Protein 8HCM (pdb70)

Sequence (100 aa):
QCRLRPWLEEQIQSGRYPGVQWLDQSARVFQIPWKHAARHGWNIDKDATLFRNWAIHTGRYKPGIDKPDPKTWKANFRCALNSLTDVKELQDAFRVYALL

InterPro domains:
  IPR001346 Interferon regulatory factor, DNA-binding domain [PF00605] (7-111)
  IPR001346 Interferon regulatory factor, DNA-binding domain [PR00267] (7-26)
  IPR001346 Interferon regulatory factor, DNA-binding domain [PR00267] (33-46)
  IPR001346 Interferon regulatory factor, DNA-binding domain [PR00267] (51-68)
  IPR001346 Interferon regulatory factor, DNA-binding domain [PR00267] (74-96)
  IPR001346 Interferon regulatory factor, DNA-binding domain [PS51507] (5-113)
  IPR001346 Interferon regulatory factor, DNA-binding domain [SM00348] (1-114)
  IPR001346 Interferon regulatory factor, DNA-binding domain [cd00103] (5-113)
  IPR017431 Interferon regulatory factor-1/2 [PIRSF038196] (1-244)
  IPR019817 Interferon regulatory factor, conserved site [PS00601] (26-59)
  IPR036388 Winged helix-like DNA-binding domain superfamily [G3DSA:1.10.10.10] (1-113)
  IPR036390 Winged helix DNA-binding domain superfamily [SSF46785] (5-113)

Secondary structure (DSSP, 8-state):
--SHHHHHHHHHHHT-STT-EEEETTTTEEEEE---TTSSS--HHHHSHHHHHHHHHTTS--TTTSPP-HHHHHHHHHHHHHH-SSEEE----E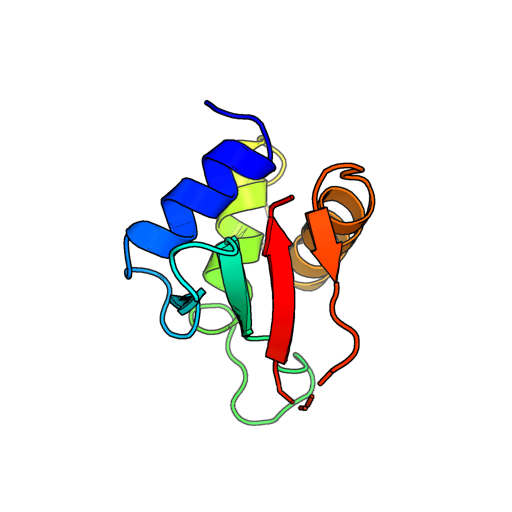EEEEE-

Organism: Danio rerio (NCBI:txid7955)

Nearest PDB structures (foldseek):
  8hcm-assembly1_A  TM=1.010E+00  e=5.662E-21  Danio rerio
  2irf-assembly1_H  TM=9.938E-01  e=2.167E-14  Mus musculus
  7jm4-assembly1_B  TM=9.628E-01  e=2.977E-12  Homo sapiens
  7rh2-assembly2_G  TM=9.607E-01  e=8.954E-12  Homo sapiens
  8jkl-assembly2_G  TM=9.565E-01  e=1.711E-11  Homo sapiens

Radius of gyration: 13.26 Å; Cα contacts (8 Å, |Δi|>4): 128; chains: 1; bounding box: 29×31×38 Å

Structure (mmCIF, N/CA/C/O backbone):
data_8HCM
#
_entry.id   8HCM
#
_cell.length_a   61.118
_cell.length_b   61.118
_cell.length_c   220.054
_cell.angle_alpha   90.000
_cell.angle_beta   90.000
_cell.angle_gamma   120.000
#
_symmetry.space_group_name_H-M   'P 61 2 2'
#
loop_
_entity.id
_entity.type
_entity.pdbx_description
1 polymer 'Interferon regulatory factor'
2 polymer "DNA (5'-D(P*TP*AP*GP*AP*AP*AP*GP*TP*GP*AP*AP*AP*GP*C)-3')"
3 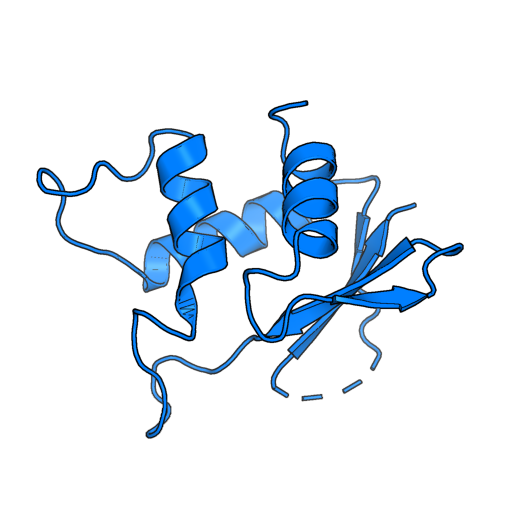polymer "DNA (5'-D(P*GP*CP*TP*TP*TP*CP*AP*CP*TP*TP*TP*CP*TP*A)-3')"
4 water water
#
loop_
_atom_site.group_PDB
_atom_site.id
_atom_site.type_symbol
_atom_site.label_atom_id
_atom_site.label_alt_id
_atom_site.label_comp_id
_atom_site.label_asym_id
_atom_site.label_entity_id
_atom_site.label_seq_id
_atom_site.pdbx_PDB_ins_code
_atom_site.Cartn_x
_atom_site.Cartn_y
_atom_site.Cartn_z
_atom_site.occupancy
_atom_site.B_iso_or_equiv
_atom_site.auth_seq_id
_atom_site.auth_comp_id
_atom_site.auth_asym_id
_atom_site.auth_atom_id
_atom_site.pdbx_PDB_model_num
ATOM 1 N N . GLN A 1 1 ? 11.66700 1.28600 13.16900 1.000 44.84516 1 GLN A N 1
ATOM 2 C CA . GLN A 1 1 ? 10.25200 1.04900 13.56500 1.000 56.78533 1 GLN A CA 1
ATOM 3 C C . GLN A 1 1 ? 9.64400 2.32500 14.17100 1.000 60.84861 1 GLN A C 1
ATOM 4 O O . GLN A 1 1 ? 8.44000 2.52200 14.04400 1.000 62.18651 1 GLN A O 1
ATOM 10 N N . CYS A 1 2 ? 10.47300 3.15300 14.80700 1.000 53.30414 2 CYS A N 1
ATOM 11 C CA . CYS A 1 2 ? 10.05900 4.40600 15.48100 1.000 35.56358 2 CYS A CA 1
ATOM 12 C C . CYS A 1 2 ? 10.99600 5.54100 15.05900 1.000 46.73223 2 CYS A C 1
ATOM 13 O O . CYS A 1 2 ? 10.99900 6.58900 15.71400 1.000 43.11064 2 CYS A O 1
ATOM 16 N N . ARG A 1 3 ? 11.83500 5.28100 14.06300 1.000 53.85226 3 ARG A N 1
ATOM 17 C CA . ARG A 1 3 ? 12.70300 6.31300 13.45200 1.000 32.23037 3 ARG A CA 1
ATOM 18 C C . ARG A 1 3 ? 11.89000 7.01600 12.36500 1.000 33.52008 3 ARG A C 1
ATOM 19 O O . ARG A 1 3 ? 10.84700 6.51100 11.97900 1.000 32.56744 3 ARG A O 1
ATOM 27 N N . LEU A 1 4 ? 12.36900 8.14800 11.87800 1.000 34.12911 4 LEU A N 1
ATOM 28 C CA . LEU A 1 4 ? 11.56600 8.91000 10.89900 1.000 34.55986 4 LEU A CA 1
ATOM 29 C C . LEU A 1 4 ? 11.17700 8.09200 9.66600 1.000 37.04190 4 LEU A C 1
ATOM 30 O O . LEU A 1 4 ? 10.00800 8.08900 9.34700 1.000 34.66250 4 LEU A O 1
ATOM 35 N N . ARG A 1 5 ? 12.11500 7.39300 9.03800 1.000 32.22952 5 ARG A N 1
ATOM 36 C CA . ARG A 1 5 ? 11.79900 6.74300 7.76500 1.000 42.31851 5 ARG A CA 1
ATOM 37 C C . ARG A 1 5 ? 10.77700 5.61000 7.91900 1.000 50.84098 5 ARG A C 1
ATOM 38 O O . ARG A 1 5 ? 9.72500 5.66100 7.24700 1.000 36.37146 5 ARG A O 1
ATOM 46 N N . PRO A 1 6 ? 10.98900 4.59600 8.78100 1.000 37.19197 6 PRO A N 1
ATOM 47 C CA . PRO A 1 6 ? 9.92700 3.60900 9.00100 1.000 38.98099 6 PRO A CA 1
ATOM 48 C C . PRO A 1 6 ? 8.64700 4.21000 9.52700 1.000 37.10234 6 PRO A C 1
ATOM 49 O O . PRO A 1 6 ? 7.56800 3.72000 9.17700 1.000 50.94241 6 PRO A O 1
ATOM 53 N N . TRP A 1 7 ? 8.71000 5.25700 10.35300 1.000 42.06720 7 TRP A N 1
ATOM 54 C CA . TRP A 1 7 ? 7.46500 5.85700 10.82900 1.000 39.11963 7 TRP A CA 1
ATOM 55 C C . TRP A 1 7 ? 6.71900 6.53300 9.68600 1.000 34.40083 7 TRP A C 1
ATOM 56 O O . TRP A 1 7 ? 5.50700 6.37800 9.55500 1.000 34.00291 7 TRP A O 1
ATOM 67 N N . LEU A 1 8 ? 7.43600 7.29000 8.85100 1.000 33.17092 8 LEU A N 1
ATOM 68 C CA . LEU A 1 8 ? 6.81900 8.00600 7.73600 1.000 36.17706 8 LEU A CA 1
ATOM 69 C C . LEU A 1 8 ? 6.26700 7.02900 6.70500 1.000 40.11052 8 LEU A C 1
ATOM 70 O O . LEU A 1 8 ? 5.09700 7.10300 6.30900 1.000 36.54814 8 LEU A O 1
ATOM 75 N N . GLU A 1 9 ? 7.11800 6.10100 6.26600 1.000 43.2653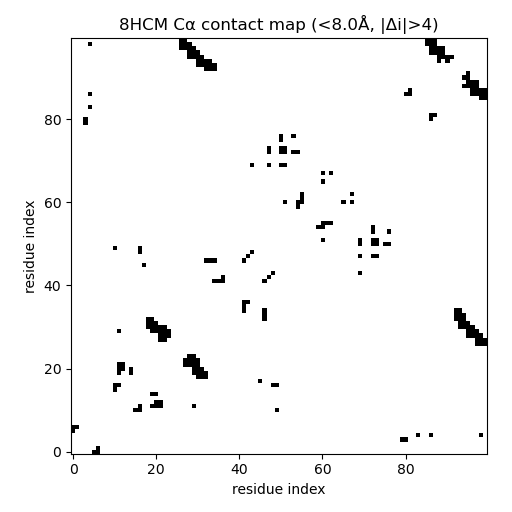3 9 GLU A N 1
ATOM 76 C CA . GLU A 1 9 ? 6.69300 5.01700 5.39600 1.000 46.69197 9 GLU A CA 1
ATOM 77 C C . GLU A 1 9 ? 5.41100 4.36000 5.88600 1.000 55.08958 9 GLU A C 1
ATOM 78 O O . GLU A 1 9 ? 4.55100 3.97500 5.08400 1.000 60.96685 9 GLU A O 1
ATOM 84 N N . GLU A 1 10 ? 5.27500 4.20800 7.19900 1.000 49.68094 10 GLU A N 1
ATOM 85 C CA . GLU A 1 10 ? 4.04400 3.67300 7.75800 1.000 52.77894 10 GLU A CA 1
ATOM 86 C C . GLU A 1 10 ? 2.89700 4.67700 7.64100 1.000 50.86334 10 GLU A C 1
ATOM 87 O O . GLU A 1 10 ? 1.79100 4.31700 7.22000 1.000 45.81730 10 GLU A O 1
ATOM 93 N N . GLN A 1 11 ? 3.13600 5.94100 8.01200 1.000 43.70400 11 GLN A N 1
ATOM 94 C CA . GLN A 1 11 ? 2.07300 6.94000 7.94200 1.000 45.09424 11 GLN A CA 1
ATOM 95 C C . GLN A 1 11 ? 1.50400 7.02600 6.53700 1.000 47.67518 11 GLN A C 1
ATOM 96 O O . GLN A 1 11 ? 0.29100 7.18400 6.35600 1.000 41.13152 11 GLN A O 1
ATOM 102 N N . ILE A 1 12 ? 2.38400 6.91700 5.53900 1.000 44.21714 12 ILE A N 1
ATOM 103 C CA . ILE A 1 12 ? 2.00700 7.05600 4.14200 1.000 41.61134 12 ILE A CA 1
ATOM 104 C C . ILE A 1 12 ? 0.99200 5.97500 3.79700 1.000 59.01773 12 ILE A C 1
ATOM 105 O O . ILE A 1 12 ? -0.14100 6.25400 3.37000 1.000 46.85657 12 ILE A O 1
ATOM 110 N N . GLN A 1 13 ? 1.40000 4.71000 4.02900 1.000 56.54171 13 GLN A N 1
ATOM 111 C CA . GLN A 1 13 ? 0.59400 3.53500 3.71700 1.000 51.17552 13 GLN A CA 1
ATOM 112 C C . GLN A 1 13 ? -0.74200 3.53900 4.44700 1.000 51.75148 13 GLN A C 1
ATOM 113 O O . GLN A 1 13 ? -1.72600 3.00200 3.92700 1.000 60.65649 13 GLN A O 1
ATOM 119 N N . SER A 1 14 ? -0.80700 4.12600 5.64400 1.000 53.19311 14 SER A N 1
ATOM 120 C CA . SER A 1 14 ? -2.06700 4.12000 6.38300 1.000 56.60569 14 SER A CA 1
ATOM 121 C C . SER A 1 14 ? -3.19200 4.75200 5.57700 1.000 68.09425 14 SER A C 1
ATOM 122 O O . SER A 1 14 ? -4.36200 4.37800 5.73600 1.000 62.47049 14 SER A O 1
ATOM 125 N N . GLY A 1 15 ? -2.86500 5.70800 4.71300 1.000 61.89903 15 GLY A N 1
ATOM 126 C CA . GLY A 1 15 ? -3.90900 6.42500 4.03200 1.000 67.49096 15 GLY A CA 1
ATOM 127 C C . GLY A 1 15 ? -4.82100 7.22200 4.93700 1.000 73.91977 15 GLY A C 1
ATOM 128 O O . GLY A 1 15 ? -5.91700 7.608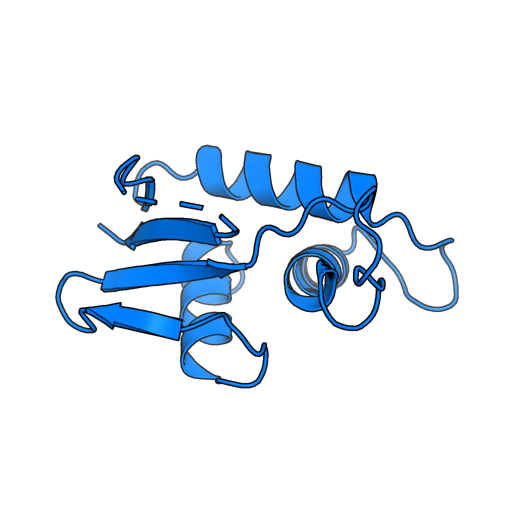00 4.50200 1.000 81.44224 15 GLY A O 1
ATOM 129 N N . ARG A 1 16 ? -4.42200 7.48000 6.18600 1.000 60.13596 16 ARG A N 1
ATOM 130 C CA . ARG A 1 16 ? -5.29000 8.25700 7.05900 1.000 68.24084 16 ARG A CA 1
ATOM 131 C C . ARG A 1 16 ? -4.97200 9.74800 7.02100 1.000 64.61671 16 ARG A C 1
ATOM 132 O O . ARG A 1 16 ? -5.80900 10.55800 7.44900 1.000 67.45573 16 ARG A O 1
ATOM 140 N N . TYR A 1 17 ? -3.79500 10.13200 6.50300 1.000 51.42942 17 TYR A N 1
ATOM 141 C CA . TYR A 1 17 ? -3.44100 11.53600 6.35600 1.000 48.57840 17 TYR A CA 1
ATOM 142 C C . TYR A 1 17 ? -3.80000 11.97400 4.94700 1.000 55.30341 17 TYR A C 1
ATOM 143 O O . TYR A 1 17 ? -3.01400 11.73300 4.01500 1.000 56.27631 17 TYR A O 1
ATOM 152 N N . PRO A 1 18 ? -4.94700 12.61600 4.72800 1.000 58.90795 18 PRO A N 1
ATOM 153 C CA . PRO A 1 18 ? -5.34900 12.94800 3.35700 1.000 59.93660 18 PRO A CA 1
ATOM 154 C C . PRO A 1 18 ? -4.26500 13.76200 2.67900 1.000 50.11418 18 PRO A C 1
ATOM 155 O O . PRO A 1 18 ? -3.68700 14.67400 3.26900 1.000 51.71765 18 PRO A O 1
ATOM 159 N N . GLY A 1 19 ? -3.93600 13.37500 1.45900 1.000 51.16010 19 GLY A N 1
ATOM 160 C CA . GLY A 1 19 ? -2.90900 14.03200 0.69700 1.000 50.49282 19 GLY A CA 1
ATOM 161 C C . GLY A 1 19 ? -1.55100 13.37600 0.77900 1.000 54.15747 19 GLY A C 1
ATOM 162 O O . GLY A 1 19 ? -0.70100 13.64200 -0.08000 1.000 50.11711 19 GLY A O 1
ATOM 163 N N . VAL A 1 20 ? -1.32100 12.54600 1.79200 1.000 47.73512 20 VAL A N 1
ATOM 164 C CA . VAL A 1 20 ? -0.06500 11.82800 1.94800 1.000 46.90267 20 VAL A CA 1
ATOM 165 C C . VAL A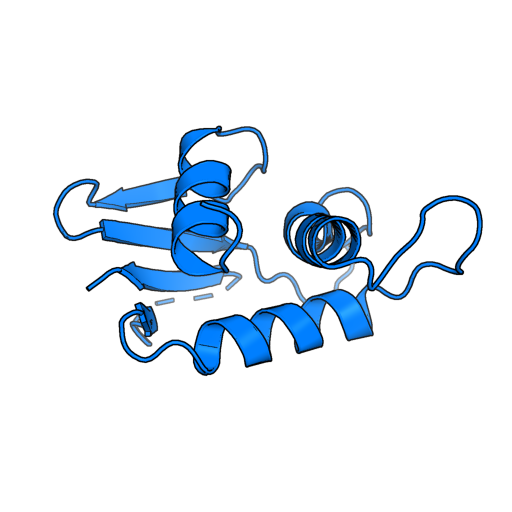 1 20 ? -0.23500 10.46700 1.29200 1.000 54.73555 20 VAL A C 1
ATOM 166 O O . VAL A 1 20 ? -1.09200 9.67700 1.70600 1.000 64.30368 20 VAL A O 1
ATOM 170 N N . GLN A 1 21 ? 0.57000 10.18200 0.27400 1.000 49.65339 21 GLN A N 1
ATOM 171 C CA . GLN A 1 21 ? 0.30100 8.98900 -0.52100 1.000 48.39622 21 GLN A CA 1
ATOM 172 C C . GLN A 1 21 ? 1.49500 8.68000 -1.40700 1.000 51.60091 21 GLN A C 1
ATOM 173 O O . GLN A 1 21 ? 2.35800 9.52800 -1.64500 1.000 56.36810 21 GLN A O 1
ATOM 179 N N . TRP A 1 22 ? 1.51800 7.45300 -1.90500 1.000 56.51200 22 TRP A N 1
ATOM 180 C CA . TRP A 1 22 ? 2.55000 7.04800 -2.83800 1.000 61.30876 22 TRP A CA 1
ATOM 181 C C . TRP A 1 22 ? 2.28600 7.64400 -4.21400 1.000 57.05342 22 TRP A C 1
ATOM 182 O O . TRP A 1 22 ? 1.14600 7.93600 -4.58400 1.000 57.19646 22 TRP A O 1
ATOM 193 N N . LEU A 1 23 ? 3.36300 7.84700 -4.96200 1.000 58.08370 23 LEU A N 1
ATOM 194 C CA . LEU A 1 23 ? 3.29100 8.12200 -6.39000 1.000 60.73911 23 LEU A CA 1
ATOM 195 C C . LEU A 1 23 ? 3.95200 7.02700 -7.22100 1.000 66.54432 23 LEU A C 1
ATOM 196 O O . LEU A 1 23 ? 3.58000 6.82300 -8.37700 1.000 68.11851 23 LEU A O 1
ATOM 201 N N . ASP A 1 24 ? 4.93600 6.33800 -6.64600 1.000 67.85442 24 ASP A N 1
ATOM 202 C CA . ASP A 1 24 ? 5.45700 5.07400 -7.14100 1.000 71.44436 24 ASP A CA 1
ATOM 203 C C . ASP A 1 24 ? 5.70300 4.20600 -5.92000 1.000 71.69827 24 ASP A C 1
ATOM 204 O O . ASP A 1 24 ? 6.48600 4.57400 -5.04100 1.000 69.24329 24 ASP A O 1
ATOM 209 N N . GLN A 1 25 ? 5.02000 3.07100 -5.85300 1.000 87.02861 25 GLN A N 1
ATOM 210 C CA . GLN A 1 25 ? 5.19300 2.15800 -4.72800 1.000 85.06233 25 GLN A CA 1
ATOM 211 C C . GLN A 1 25 ? 6.55800 1.48500 -4.72000 1.000 97.20464 25 GLN A C 1
ATOM 212 O O . GLN A 1 25 ? 7.02800 1.10700 -3.64100 1.000 94.39612 25 GLN A O 1
ATOM 218 N N . SER A 1 26 ? 7.20500 1.34200 -5.89000 1.000 95.31460 26 SER A N 1
ATOM 219 C CA . SER A 1 26 ? 8.42500 0.54900 -6.03600 1.000 93.04173 26 SER A CA 1
ATOM 220 C C . SER A 1 26 ? 9.72400 1.35600 -6.11300 1.000 100.03800 26 SER A C 1
ATOM 221 O O . SER A 1 26 ? 10.77300 0.82300 -5.74200 1.000 90.79540 26 SER A O 1
ATOM 224 N N . ALA A 1 27 ? 9.70900 2.60700 -6.59100 1.000 95.57539 27 ALA A N 1
ATOM 225 C CA . ALA A 1 27 ? 10.84700 3.49800 -6.36600 1.000 81.66828 27 ALA A CA 1
ATOM 226 C C . ALA A 1 27 ? 10.73000 4.23600 -5.04200 1.000 86.38257 27 ALA A C 1
ATOM 227 O O . ALA A 1 27 ? 11.61500 5.04500 -4.71500 1.000 74.15994 27 ALA A O 1
ATOM 229 N N . ARG A 1 28 ? 9.64500 3.97900 -4.29800 1.000 80.46094 28 ARG A N 1
ATOM 230 C CA . ARG A 1 28 ? 9.37900 4.55400 -2.97900 1.000 71.75683 28 ARG A CA 1
ATOM 231 C C . ARG A 1 28 ? 9.22800 6.07300 -3.05300 1.000 63.70902 28 ARG A C 1
ATOM 232 O O . ARG A 1 28 ? 9.94200 6.82100 -2.39100 1.000 61.34303 28 ARG A O 1
ATOM 240 N N . VAL A 1 29 ? 8.27400 6.52600 -3.85000 1.000 45.14833 29 VAL A N 1
ATOM 241 C CA . VAL A 1 29 ? 8.07900 7.95700 -4.03300 1.000 57.38198 29 VAL A CA 1
ATOM 242 C C . VAL A 1 29 ? 6.72800 8.33300 -3.43800 1.000 58.56356 29 VAL A C 1
ATOM 243 O O . VAL A 1 29 ? 5.75600 7.57500 -3.54700 1.000 63.28968 29 VAL A O 1
ATOM 247 N N . PHE A 1 30 ? 6.68200 9.48200 -2.76800 1.000 46.85833 30 PHE A N 1
ATOM 248 C CA . PHE A 1 30 ? 5.46800 9.90800 -2.09900 1.000 46.49969 30 PHE A CA 1
ATOM 249 C C . PHE A 1 30 ? 5.43700 11.42600 -2.05600 1.000 47.99149 30 PHE A C 1
ATOM 250 O O . PHE A 1 30 ? 6.45400 12.09500 -2.26500 1.000 45.96633 30 PHE A O 1
ATOM 258 N N . GLN A 1 31 ? 4.25700 11.96500 -1.77000 1.000 43.56609 31 GLN A N 1
ATOM 259 C CA . GLN A 1 31 ? 4.07900 13.39700 -1.63600 1.000 46.08101 31 GLN A CA 1
ATOM 260 C C . GLN A 1 31 ? 3.52700 13.71000 -0.25200 1.000 46.65481 31 GLN A C 1
ATOM 261 O O . GLN A 1 31 ? 2.83400 12.89000 0.35700 1.000 52.42410 31 GLN A O 1
ATOM 267 N N . ILE A 1 32 ? 3.86800 14.89200 0.24700 1.000 43.26179 32 ILE A N 1
ATOM 268 C CA . ILE A 1 32 ? 3.33300 15.39500 1.50600 1.000 44.51591 32 ILE A CA 1
ATOM 269 C C . ILE A 1 32 ? 2.71100 16.75500 1.22800 1.000 48.47584 32 ILE A C 1
ATOM 270 O O . ILE A 1 32 ? 3.36100 17.62400 0.63300 1.000 58.96324 32 ILE A O 1
ATOM 275 N N . PRO A 1 33 ? 1.44900 16.96300 1.58700 1.000 50.18412 33 PRO A N 1
ATOM 276 C CA . PRO A 1 33 ? 0.85200 18.29600 1.45700 1.000 48.05062 33 PRO A CA 1
ATOM 277 C C . PRO A 1 33 ? 1.67500 19.33700 2.19900 1.000 48.20655 33 PRO A C 1
ATOM 278 O O . PRO A 1 33 ? 2.19100 19.07800 3.28800 1.000 53.40423 33 PRO A O 1
ATOM 282 N N . TRP A 1 34 ? 1.78600 20.53200 1.60900 1.000 48.11770 34 TRP A N 1
ATOM 283 C CA . TRP A 1 34 ? 2.66000 21.57700 2.14700 1.000 53.68061 34 TRP A CA 1
ATOM 284 C C . TRP A 1 34 ? 2.00300 22.96400 2.05000 1.000 50.01533 34 TRP A C 1
ATOM 285 O O . TRP A 1 34 ? 2.65100 23.96400 1.72200 1.000 49.42063 34 TRP A O 1
ATOM 296 N N . LYS A 1 35 ? 0.71700 23.04500 2.38500 1.000 50.82838 35 LYS A N 1
ATOM 297 C CA . LYS A 1 35 ? 0.00400 24.31400 2.36100 1.000 52.90147 3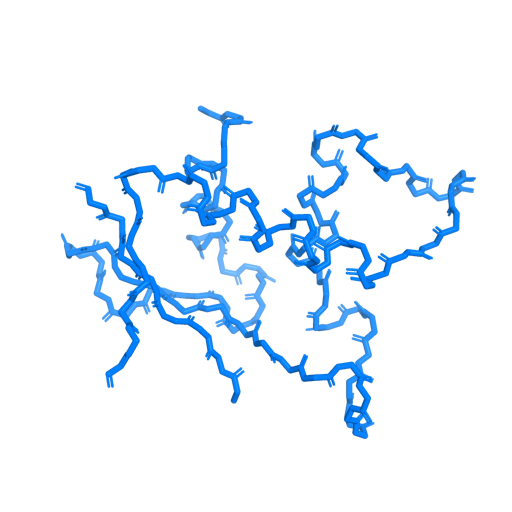5 LYS A CA 1
ATOM 298 C C . LYS A 1 35 ? 0.66800 25.32800 3.27800 1.000 52.10137 35 LYS A C 1
ATOM 299 O O . LYS A 1 35 ? 1.10900 24.99800 4.37500 1.000 56.49457 35 LYS A O 1
ATOM 305 N N . HIS A 1 36 ? 0.73900 26.57200 2.82100 1.000 53.43329 36 HIS A N 1
ATOM 306 C CA . HIS A 1 36 ? 1.25200 27.65500 3.64800 1.000 53.11101 36 HIS A CA 1
ATOM 307 C C . HIS A 1 36 ? 0.22000 27.99200 4.71000 1.000 54.19314 36 HIS A C 1
ATOM 308 O O . HIS A 1 36 ? -0.96300 28.16500 4.40400 1.000 56.32146 36 HIS A O 1
ATOM 315 N N . ALA A 1 37 ? 0.65200 28.10100 5.96100 1.000 58.85645 37 ALA A N 1
ATOM 316 C CA . ALA A 1 37 ? -0.30100 28.32900 7.07200 1.000 59.44188 37 ALA A CA 1
ATOM 317 C C . ALA A 1 37 ? -0.94300 29.70600 6.95500 1.000 62.45475 37 ALA A C 1
ATOM 318 O O . ALA A 1 37 ? -1.98300 29.92100 7.55900 1.000 80.68464 37 ALA A O 1
ATOM 320 N N . ALA A 1 38 ? -0.29300 30.61100 6.23300 1.000 64.27425 38 ALA A N 1
ATOM 321 C CA . ALA A 1 38 ? -0.80500 31.98000 6.03700 1.000 63.21638 38 ALA A CA 1
ATOM 322 C C . ALA A 1 38 ? -1.87500 31.98000 4.94900 1.000 61.33851 38 ALA A C 1
ATOM 323 O O . ALA A 1 38 ? -2.45300 33.02600 4.71500 1.000 64.85955 38 ALA A O 1
ATOM 325 N N . ARG A 1 39 ? -2.17000 30.82400 4.36700 1.000 60.92282 39 ARG A N 1
ATOM 326 C CA . ARG A 1 39 ? -3.19000 30.73600 3.29800 1.000 63.18311 39 ARG A CA 1
ATOM 327 C C . ARG A 1 39 ? -4.59000 30.78000 3.89700 1.000 65.18269 39 ARG A C 1
ATOM 328 O O . ARG A 1 39 ? -4.73600 30.54100 5.07400 1.000 64.40497 39 ARG A O 1
ATOM 336 N N . HIS A 1 40 ? -5.58800 31.02700 3.06200 1.000 67.96547 40 HIS A N 1
ATOM 337 C CA . HIS A 1 40 ? -6.97200 31.20600 3.55600 1.000 72.31607 40 HIS A CA 1
ATOM 338 C C . HIS A 1 40 ? -7.61900 29.88400 3.95900 1.000 69.60822 40 HIS A C 1
ATOM 339 O O . HIS A 1 40 ? -8.28100 29.85500 4.97500 1.000 70.11018 40 HIS A O 1
ATOM 346 N N . GLY A 1 41 ? -7.46900 28.83900 3.16300 1.000 68.83081 41 GLY A N 1
ATOM 347 C CA . GLY A 1 41 ? -8.11600 27.58800 3.52100 1.000 68.52515 41 GLY A CA 1
ATOM 348 C C . GLY A 1 41 ? -7.49300 26.87400 4.71000 1.000 71.51353 41 GLY A C 1
ATOM 349 O O . GLY A 1 41 ? -8.19000 26.11200 5.38600 1.000 80.84651 41 GLY A O 1
ATOM 350 N N . TRP A 1 42 ? -6.21400 27.13600 4.99700 1.000 63.51345 42 TRP A N 1
ATOM 351 C CA . TRP A 1 42 ? -5.43800 26.35200 5.95500 1.000 60.70311 42 TRP A CA 1
ATOM 352 C C . TRP A 1 42 ? -6.15500 26.21700 7.29500 1.000 60.87565 42 TRP A C 1
ATOM 353 O O . TRP A 1 42 ? -6.81800 27.15100 7.75700 1.000 72.07162 42 TRP A O 1
ATOM 364 N N . ASN A 1 43 ? -6.01900 25.04900 7.92300 1.000 59.04543 43 ASN A N 1
ATOM 365 C CA . ASN A 1 43 ? -6.51500 24.86800 9.28200 1.000 60.66778 43 ASN A CA 1
ATOM 366 C C . ASN A 1 43 ? -5.70600 23.77000 9.96900 1.000 58.96921 43 ASN A C 1
ATOM 367 O O . ASN A 1 43 ? -5.38900 22.74300 9.35600 1.000 62.39413 43 ASN A O 1
ATOM 372 N N . ILE A 1 44 ? -5.35300 24.01500 11.24200 1.000 63.16826 44 ILE A N 1
ATOM 373 C CA . ILE A 1 44 ? -4.45500 23.13300 12.00200 1.000 52.39650 44 ILE A CA 1
ATOM 374 C C . ILE A 1 44 ? -4.79900 21.66700 11.85600 1.000 51.58269 44 ILE A C 1
ATOM 375 O O . ILE A 1 44 ? -3.91000 20.81300 11.85100 1.000 61.86348 44 ILE A O 1
ATOM 380 N N . ASP A 1 45 ? -6.07400 21.34300 11.74800 1.000 60.80697 45 ASP A N 1
ATOM 381 C CA . ASP A 1 45 ? -6.48800 19.96800 11.92200 1.000 63.53124 45 ASP A CA 1
ATOM 382 C C . ASP A 1 45 ? -6.52800 19.18700 10.62300 1.000 67.14108 45 ASP A C 1
ATOM 383 O O . ASP A 1 45 ? -6.71700 17.96800 10.65700 1.000 82.28272 45 ASP A O 1
ATOM 388 N N . LYS A 1 46 ? -6.33000 19.84400 9.48600 1.000 70.12821 46 LYS A N 1
ATOM 389 C CA . LYS A 1 46 ? -6.33600 19.15900 8.20800 1.000 71.76190 46 LYS A CA 1
ATOM 390 C C . LYS A 1 46 ? -5.06600 19.37800 7.40500 1.000 65.08240 46 LYS A C 1
ATOM 391 O O . LYS A 1 46 ? -4.86400 18.67800 6.40700 1.000 66.14336 46 LYS A O 1
ATOM 397 N N . ASP A 1 47 ? -4.18800 20.29000 7.82400 1.000 60.79567 47 ASP A N 1
ATOM 398 C CA . ASP A 1 47 ? -2.95300 20.57200 7.10900 1.000 56.21914 47 ASP A CA 1
ATOM 399 C C . ASP A 1 47 ? -1.68600 20.33700 7.92800 1.000 50.60137 47 ASP A C 1
ATOM 400 O O . ASP A 1 47 ? -0.58800 20.38900 7.36900 1.000 46.68718 47 ASP A O 1
ATOM 405 N N . ALA A 1 48 ? -1.79500 20.12400 9.23100 1.000 46.85203 48 ALA A N 1
ATOM 406 C CA . ALA A 1 48 ? -0.61000 19.97700 10.06200 1.000 44.43777 48 ALA A CA 1
ATOM 407 C C . ALA A 1 48 ? -0.66600 18.69600 10.88000 1.000 45.21328 48 ALA A C 1
ATOM 408 O O . ALA A 1 48 ? 0.03300 18.58100 11.88200 1.000 44.51037 48 ALA A O 1
ATOM 410 N N . THR A 1 49 ? -1.47800 17.72900 10.46300 1.000 43.51881 49 THR A N 1
ATOM 411 C CA . THR A 1 49 ? -1.66600 16.53500 11.26700 1.000 43.03610 49 THR A CA 1
ATOM 412 C C . THR A 1 49 ? -0.40800 15.68100 11.27200 1.000 44.40662 49 THR A C 1
ATOM 413 O O . THR A 1 49 ? 0.08400 15.28100 12.34000 1.000 45.02766 49 THR A O 1
ATOM 417 N N . LEU A 1 50 ? 0.11800 15.38300 10.08300 1.000 39.80185 50 LEU A N 1
ATOM 418 C CA . LEU A 1 50 ? 1.31500 14.55600 9.99200 1.000 39.94203 50 LEU A CA 1
ATOM 419 C C . LEU A 1 50 ? 2.46000 15.16600 10.78200 1.000 37.64238 50 LEU A C 1
ATOM 420 O O . LEU A 1 50 ? 3.15200 14.46400 11.52700 1.000 34.26812 50 LEU A O 1
ATOM 425 N N . PHE A 1 51 ? 2.66800 16.48100 10.64200 1.000 40.06735 51 PHE A N 1
ATOM 426 C CA . PHE A 1 51 ? 3.70800 17.13700 11.42700 1.000 35.68617 51 PHE A CA 1
ATOM 427 C C . PHE A 1 51 ? 3.39600 17.03000 12.90300 1.000 34.99752 51 PHE A C 1
ATOM 428 O O . PHE A 1 51 ? 4.29000 16.78900 13.72200 1.000 38.17675 51 PHE A O 1
ATOM 436 N N . ARG A 1 52 ? 2.12800 17.21100 13.26200 1.000 36.41032 52 ARG A N 1
ATOM 437 C CA . ARG A 1 52 ? 1.75400 17.15600 14.66700 1.000 36.02705 52 ARG A CA 1
ATOM 438 C C . ARG A 1 52 ? 2.03200 15.77500 15.24200 1.000 38.14681 52 ARG A C 1
ATOM 439 O O . ARG A 1 52 ? 2.58500 15.64600 16.33700 1.000 32.69211 52 ARG A O 1
ATOM 447 N N . ASN A 1 53 ? 1.66300 14.72900 14.50500 1.000 41.11644 53 ASN A N 1
ATOM 448 C CA . ASN A 1 53 ? 1.83100 13.37800 15.01900 1.000 37.53017 53 ASN A CA 1
ATOM 449 C C . ASN A 1 53 ? 3.30100 13.07100 15.25100 1.000 35.63944 53 ASN A C 1
ATOM 450 O O . ASN A 1 53 ? 3.67300 12.52600 16.30000 1.000 30.13782 53 ASN A O 1
ATOM 455 N N . TRP A 1 54 ? 4.16000 13.49300 14.32100 1.000 32.49575 54 TRP A N 1
ATOM 456 C CA . TRP A 1 54 ? 5.59200 13.35500 14.54000 1.000 28.80898 54 TRP A CA 1
ATOM 457 C C . TRP A 1 54 ? 6.03000 14.00700 15.84500 1.000 28.06481 54 TRP A C 1
ATOM 458 O O . TRP A 1 54 ? 6.93300 13.49800 16.51500 1.000 26.45796 54 TRP A O 1
ATOM 469 N N . ALA A 1 55 ? 5.41800 15.12400 16.22600 1.000 29.30799 55 ALA A N 1
ATOM 470 C CA . ALA A 1 55 ? 5.78800 15.72300 17.50100 1.000 28.74018 55 ALA A CA 1
ATOM 471 C C . ALA A 1 55 ? 5.25600 14.89900 18.65700 1.000 31.20056 55 ALA A C 1
ATOM 472 O O . ALA A 1 55 ? 5.94100 14.74400 19.67600 1.000 32.65867 55 ALA A O 1
ATOM 474 N N . ILE A 1 56 ? 4.04000 14.35100 18.51800 1.000 28.80585 56 ILE A N 1
ATOM 475 C CA . ILE A 1 56 ? 3.52200 13.49800 19.57800 1.000 28.93664 56 ILE A CA 1
ATOM 476 C C . ILE A 1 56 ? 4.39100 12.26800 19.68900 1.000 36.72125 56 ILE A C 1
ATOM 477 O O . ILE A 1 56 ? 4.77900 11.85900 20.78300 1.000 37.99465 56 ILE A O 1
ATOM 482 N N . HIS A 1 57 ? 4.75100 11.69000 18.54700 1.000 38.96043 57 HIS A N 1
ATOM 483 C CA . HIS A 1 57 ? 5.50500 10.45300 18.54300 1.000 29.31702 57 HIS A CA 1
ATOM 484 C C . HIS A 1 57 ? 6.85600 10.63800 19.21800 1.000 35.88722 57 HIS A C 1
ATOM 485 O O . HIS A 1 57 ? 7.25900 9.80800 20.03300 1.000 39.96989 57 HIS A O 1
ATOM 492 N N . THR A 1 58 ? 7.54800 11.73900 18.93900 1.000 32.37556 58 THR A N 1
ATOM 493 C CA . THR A 1 58 ? 8.85000 11.98700 19.54500 1.000 32.56891 58 THR A CA 1
ATOM 494 C C . THR A 1 58 ? 8.75700 12.70000 20.88800 1.000 33.00725 58 THR A C 1
ATOM 495 O O . THR A 1 58 ? 9.78000 13.17400 21.39300 1.000 37.88874 58 THR A O 1
ATOM 499 N N . GLY A 1 59 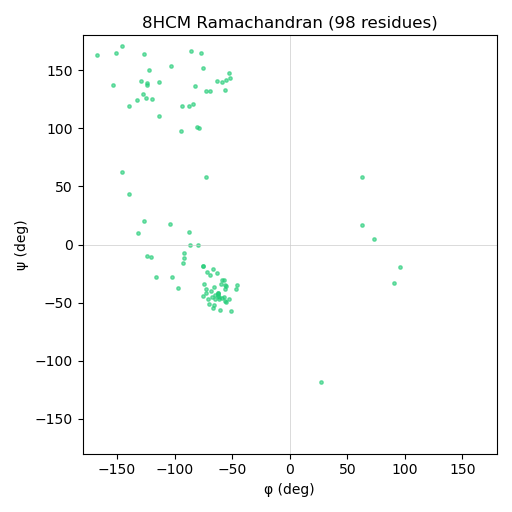? 7.55700 12.81500 21.46100 1.000 33.06721 59 GLY A N 1
ATOM 500 C CA . GLY A 1 59 ? 7.36700 13.47000 22.73700 1.000 33.53005 59 GLY A CA 1
ATOM 501 C C . GLY A 1 59 ? 7.48200 14.97700 22.72700 1.000 37.34648 59 GLY A C 1
ATOM 502 O O . GLY A 1 59 ? 7.41800 15.60200 23.78700 1.000 42.59119 59 GLY A O 1
ATOM 503 N N . ARG A 1 60 ? 7.64900 15.59100 21.57200 1.000 45.39106 60 ARG A N 1
ATOM 504 C CA . ARG A 1 60 ? 7.85600 17.02600 21.55200 1.000 35.53753 60 ARG A CA 1
ATOM 505 C C . ARG A 1 60 ? 6.56800 17.79700 21.81000 1.000 36.03146 60 ARG A C 1
ATOM 506 O O . ARG A 1 60 ? 6.64400 18.98000 22.18700 1.000 41.70571 60 ARG A O 1
ATOM 514 N N . TYR A 1 61 ? 5.40300 17.15400 21.63500 1.000 35.60135 61 TYR A N 1
ATOM 515 C CA . TYR A 1 61 ? 4.09300 17.76200 21.86500 1.000 36.04017 61 TYR A CA 1
ATOM 516 C C . TYR A 1 61 ? 3.20900 16.83900 22.69800 1.000 37.09086 61 TYR A C 1
ATOM 517 O O . TYR A 1 61 ? 2.98400 15.68300 22.33000 1.000 44.91006 61 TYR A O 1
ATOM 526 N N . LYS A 1 62 ? 2.70600 17.33300 23.80900 1.000 36.06972 62 LYS A N 1
ATOM 527 C CA . LYS A 1 62 ? 1.78400 16.53800 24.61000 1.000 35.72571 62 LYS A CA 1
ATOM 528 C C . LYS A 1 62 ? 0.41100 17.18800 24.57200 1.000 40.69059 62 LYS A C 1
ATOM 529 O O . LYS A 1 62 ? 0.23700 18.29900 25.10300 1.000 37.08931 62 LYS A O 1
ATOM 535 N N . PRO A 1 63 ? -0.56700 16.56900 23.91700 1.000 36.97731 63 PRO A N 1
ATOM 536 C CA . PRO A 1 63 ? -1.86400 17.22200 23.75500 1.000 36.43199 63 PRO A CA 1
ATOM 537 C C . PRO A 1 63 ? -2.50900 17.45200 25.10600 1.000 36.86659 63 PRO A C 1
ATOM 538 O O . PRO A 1 63 ? -2.40900 16.62000 26.00800 1.000 42.42043 63 PRO A O 1
ATOM 542 N N . GLY A 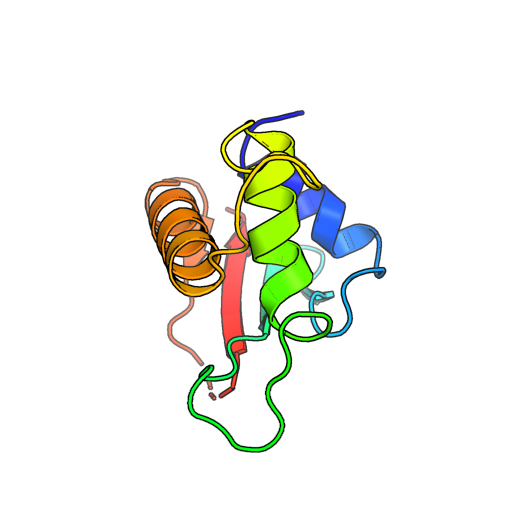1 64 ? -3.15100 18.61100 25.24700 1.000 37.76462 64 GLY A N 1
ATOM 543 C CA . GLY A 1 64 ? -3.80000 18.95300 26.49000 1.000 38.32072 64 GLY A CA 1
ATOM 544 C C . GLY A 1 64 ? -2.89300 19.69500 27.44600 1.000 43.01975 64 GLY A C 1
ATOM 545 O O . GLY A 1 64 ? -3.35700 20.56000 28.19900 1.000 55.42674 64 GLY A O 1
ATOM 546 N N . ILE A 1 65 ? -1.59700 19.38300 27.42700 1.000 41.47280 65 ILE A N 1
ATOM 547 C CA . ILE A 1 65 ? -0.65000 20.00800 28.34500 1.000 42.66406 65 ILE A CA 1
ATOM 548 C C . ILE A 1 65 ? 0.08200 21.17500 27.68800 1.000 43.56178 65 ILE A C 1
ATOM 549 O O . ILE A 1 65 ? 0.34900 22.19200 28.33500 1.000 56.88680 65 ILE A O 1
ATOM 554 N N . ASP A 1 66 ? 0.40500 21.05300 26.40900 1.000 43.73457 66 ASP A N 1
ATOM 555 C CA . ASP A 1 66 ? 1.19500 22.05100 25.70000 1.000 41.20763 66 ASP A CA 1
ATOM 556 C C . ASP A 1 66 ? 0.32000 22.91600 24.80300 1.000 43.39395 66 ASP A C 1
ATOM 557 O O . ASP A 1 66 ? -0.72200 22.47500 24.31700 1.000 44.13369 66 ASP A O 1
ATOM 562 N N . LYS A 1 67 ? 0.76400 24.13000 24.55200 1.000 44.98390 67 LYS A N 1
ATOM 563 C CA . LYS A 1 67 ? -0.02800 24.86600 23.57700 1.000 45.87468 67 LYS A CA 1
ATOM 564 C C . LYS A 1 67 ? 0.38600 24.45700 22.17000 1.000 47.43986 67 LYS A C 1
ATOM 565 O O . LYS A 1 67 ? 1.58400 24.31600 21.90700 1.000 40.82167 67 LYS A O 1
ATOM 571 N N . PRO A 1 68 ? -0.58400 24.23700 21.26600 1.000 58.44648 68 PRO A N 1
ATOM 572 C CA . PRO A 1 68 ? -0.24200 23.84400 19.89000 1.000 48.61989 68 PRO A CA 1
ATOM 573 C C . PRO A 1 68 ? 0.75800 24.81600 19.27600 1.000 40.85405 68 PRO A C 1
ATOM 574 O O . PRO A 1 68 ? 0.77600 26.00300 19.60700 1.000 41.82258 68 PRO A O 1
ATOM 578 N N . ASP A 1 69 ? 1.63200 24.27800 18.40000 1.000 44.66884 69 ASP A N 1
ATOM 579 C CA . ASP A 1 69 ? 2.69100 25.04300 17.74800 1.000 40.68124 69 ASP A CA 1
ATOM 580 C C . ASP A 1 69 ? 2.95900 24.54800 16.32500 1.000 45.79292 69 ASP A C 1
ATOM 581 O O . ASP A 1 69 ? 4.08500 24.13500 16.00600 1.000 39.75194 69 ASP A O 1
ATOM 586 N N . PRO A 1 70 ? 1.97400 24.64000 15.42500 1.000 47.93440 70 PRO A N 1
ATOM 587 C CA . PRO A 1 70 ? 2.12700 24.03500 14.08600 1.000 39.61313 70 PRO A CA 1
ATOM 588 C C . PRO A 1 70 ? 3.34100 24.53000 13.32800 1.000 41.62079 70 PRO A C 1
ATOM 589 O O . PRO A 1 70 ? 3.93000 23.77700 12.54300 1.000 40.58420 70 PRO A O 1
ATOM 593 N N . LYS A 1 71 ? 3.70200 25.80300 13.49700 1.000 46.37792 71 LYS A N 1
ATOM 594 C CA . LYS A 1 71 ? 4.94200 26.30000 12.92200 1.000 41.02953 71 LYS A CA 1
ATOM 595 C C . LYS A 1 71 ? 6.09200 25.39200 13.31400 1.000 40.38366 71 LYS A C 1
ATOM 596 O O . LYS A 1 71 ? 6.77100 24.82400 12.45200 1.000 39.91955 71 LYS A O 1
ATOM 602 N N . THR A 1 72 ? 6.29600 25.21200 14.62100 1.000 40.36420 72 THR A N 1
ATOM 603 C CA . THR A 1 72 ? 7.37100 24.33600 15.06900 1.000 39.78197 72 THR A CA 1
ATOM 604 C C . THR A 1 72 ? 7.19800 22.91800 14.53200 1.000 38.74344 72 THR A C 1
ATOM 605 O O . THR A 1 72 ? 8.15400 22.30900 14.04700 1.000 38.32128 72 THR A O 1
ATOM 609 N N . TRP A 1 73 ? 5.98900 22.36600 14.62000 1.000 38.36738 73 TRP A N 1
ATOM 610 C CA . TRP A 1 73 ? 5.78000 21.03700 14.07300 1.000 37.46026 73 TRP A CA 1
ATOM 611 C C . TRP A 1 73 ? 6.24800 20.96700 12.62500 1.000 37.35441 73 TRP A C 1
ATOM 612 O O . TRP A 1 73 ? 6.96600 20.04100 12.24600 1.000 36.77604 73 TRP A O 1
ATOM 623 N N . LYS A 1 74 ? 5.87200 21.94700 11.81100 1.000 37.95306 74 LYS A N 1
ATOM 624 C CA . LYS A 1 74 ? 6.24400 21.92400 10.40400 1.000 37.90637 74 LYS A CA 1
ATOM 625 C C . LYS A 1 74 ? 7.75500 21.95600 10.24300 1.000 37.94225 74 LYS A C 1
ATOM 626 O O . LYS A 1 74 ? 8.32100 21.17400 9.48200 1.000 38.41363 74 LYS A O 1
ATOM 632 N N . ALA A 1 75 ? 8.42500 22.84700 10.97000 1.000 38.54595 75 ALA A N 1
ATOM 633 C CA . ALA A 1 75 ? 9.85800 23.04200 10.78900 1.000 38.72919 75 ALA A CA 1
ATOM 634 C C . ALA A 1 75 ? 10.64500 21.87000 11.35900 1.000 39.63233 75 ALA A C 1
ATOM 635 O O . ALA A 1 75 ? 11.64500 21.44000 10.76700 1.000 39.47150 75 ALA A O 1
ATOM 637 N N . ASN A 1 76 ? 10.23300 21.37600 12.53200 1.000 37.73402 76 ASN A N 1
ATOM 638 C CA . ASN A 1 76 ? 10.85200 20.19000 13.10400 1.000 37.05247 76 ASN A CA 1
ATOM 639 C C . ASN A 1 76 ? 10.80100 19.03000 12.11600 1.000 37.97740 76 ASN A C 1
ATOM 640 O O . ASN A 1 76 ? 11.81300 18.36600 11.86000 1.000 36.02605 76 ASN A O 1
ATOM 645 N N . PHE A 1 77 ? 9.61600 18.77400 11.55400 1.000 36.10661 77 PHE A N 1
ATOM 646 C CA . PHE A 1 77 ? 9.45700 17.67600 10.62100 1.000 36.33644 77 PHE A CA 1
ATOM 647 C C . PHE A 1 77 ? 10.33900 17.87300 9.39500 1.000 41.83200 77 PHE A C 1
ATOM 648 O O . PHE A 1 77 ? 11.01800 16.93600 8.95500 1.000 35.26093 77 PHE A O 1
ATOM 656 N N . ARG A 1 78 ? 10.35200 19.08900 8.83700 1.000 36.36447 78 ARG A N 1
ATOM 657 C CA . ARG A 1 78 ? 11.12800 19.32300 7.62700 1.000 36.59054 78 ARG A CA 1
ATOM 658 C C . ARG A 1 78 ? 12.62400 19.17500 7.87900 1.000 36.62682 78 ARG A C 1
ATOM 659 O O . ARG A 1 78 ? 13.33800 18.64200 7.02500 1.000 36.84474 78 ARG A O 1
ATOM 667 N N . CYS A 1 79 ? 13.11500 19.59100 9.04000 1.000 36.87138 79 CYS A N 1
ATOM 668 C CA . CYS A 1 79 ? 14.52800 19.40200 9.33100 1.000 36.91334 79 CYS A CA 1
ATOM 669 C C . CYS A 1 79 ? 14.86700 17.95000 9.66700 1.000 36.14683 79 CYS A C 1
ATOM 670 O O . CYS A 1 79 ? 15.95000 17.48100 9.30600 1.000 41.46824 79 CYS A O 1
ATOM 673 N N . ALA A 1 80 ? 13.97200 17.21000 10.31800 1.000 35.62600 80 ALA A N 1
ATOM 674 C CA . ALA A 1 80 ? 14.24900 15.79600 10.52900 1.000 34.92073 80 ALA A CA 1
ATOM 675 C C . ALA A 1 80 ? 14.21600 15.03600 9.21400 1.000 43.89971 80 ALA A C 1
ATOM 676 O O . ALA A 1 80 ? 15.03300 14.12900 8.99400 1.000 38.51750 80 ALA A O 1
ATOM 678 N N . LEU A 1 81 ? 13.26300 15.36400 8.33800 1.000 36.85516 81 LEU A N 1
ATOM 679 C CA . LEU A 1 81 ? 13.19100 14.66100 7.06600 1.000 36.38218 81 LEU A CA 1
ATOM 680 C C . LEU A 1 81 ? 14.43300 14.95700 6.23600 1.000 39.60457 81 LEU A C 1
ATOM 681 O O . LEU A 1 81 ? 15.09600 14.03500 5.74100 1.000 34.55004 81 LEU A O 1
ATOM 686 N N . ASN A 1 82 ? 14.81100 16.24400 6.15000 1.000 35.47546 82 ASN A N 1
ATOM 687 C CA . ASN A 1 82 ? 16.00100 16.64300 5.40300 1.000 35.89449 82 ASN A CA 1
ATOM 688 C C . ASN A 1 82 ? 17.28500 16.06700 5.98100 1.000 35.76634 82 ASN A C 1
ATOM 689 O O . ASN A 1 82 ? 18.27200 15.92400 5.25600 1.000 51.51299 82 ASN A O 1
ATOM 694 N N . SER A 1 83 ? 17.30000 15.72800 7.25600 1.000 41.49276 83 SER A N 1
ATOM 695 C CA . SER A 1 83 ? 18.49900 15.16500 7.83900 1.000 35.39595 83 SER A CA 1
ATOM 696 C C . SER A 1 83 ? 18.69300 13.72400 7.42800 1.000 34.82224 83 SER A C 1
ATOM 697 O O . SER A 1 83 ? 19.80400 13.20200 7.56400 1.000 44.81301 83 SER A O 1
ATOM 700 N N . LEU A 1 84 ? 17.64600 13.06200 6.95000 1.000 39.30094 84 LEU A N 1
ATOM 701 C CA . LEU A 1 84 ? 17.79500 11.67100 6.55800 1.000 39.30237 84 LEU A CA 1
ATOM 702 C C . LEU A 1 84 ? 18.66000 11.60200 5.30200 1.000 48.07556 84 LEU A C 1
ATOM 703 O O . LEU A 1 84 ? 18.46300 12.37200 4.35300 1.000 59.90840 84 LEU A O 1
ATOM 708 N N . THR A 1 85 ? 19.65500 10.71600 5.31900 1.000 58.44824 85 THR A N 1
ATOM 709 C CA . THR A 1 85 ? 20.54700 10.52200 4.18000 1.000 55.50786 85 THR A CA 1
ATOM 710 C C . THR A 1 85 ? 20.06800 9.43400 3.23000 1.000 45.61047 85 THR A C 1
ATOM 711 O O . THR A 1 85 ? 20.59400 9.33300 2.12300 1.000 62.67935 85 THR A O 1
ATOM 715 N N . ASP A 1 86 ? 19.08100 8.63600 3.62500 1.000 51.45053 86 ASP A N 1
ATOM 716 C CA . ASP A 1 86 ? 18.45800 7.63900 2.76300 1.000 51.29330 86 ASP A CA 1
ATOM 717 C C . ASP A 1 86 ? 17.07300 8.07400 2.25400 1.000 53.73117 86 ASP A C 1
ATOM 718 O O . ASP A 1 86 ? 16.28100 7.22300 1.83100 1.000 48.29276 86 ASP A O 1
ATOM 723 N N . VAL A 1 87 ? 16.75800 9.37500 2.31900 1.000 46.43029 87 VAL A N 1
ATOM 724 C CA . VAL A 1 87 ? 15.59100 9.95700 1.66400 1.000 39.70216 87 VAL A CA 1
ATOM 725 C C . VAL A 1 87 ? 16.02900 11.16200 0.85300 1.000 46.79091 87 VAL A C 1
ATOM 726 O O . VAL A 1 87 ? 16.87800 11.94500 1.29600 1.000 46.96774 87 VAL A O 1
ATOM 730 N N . LYS A 1 88 ? 15.44000 11.31600 -0.33200 1.000 41.90876 88 LYS A N 1
ATOM 731 C CA . LYS A 1 88 ? 15.77100 12.40200 -1.23700 1.000 45.32135 88 LYS A CA 1
ATOM 732 C C . LYS A 1 88 ? 14.51200 13.17900 -1.57900 1.000 52.20361 88 LYS A C 1
ATOM 733 O O . LYS A 1 88 ? 13.45800 12.58600 -1.83600 1.000 46.80175 88 LYS A O 1
ATOM 739 N N . GLU A 1 89 ? 14.62200 14.50400 -1.58400 1.000 50.70221 89 GLU A N 1
ATOM 740 C CA . GLU A 1 89 ? 13.56900 15.34900 -2.12300 1.000 44.75233 89 GLU A CA 1
ATOM 741 C C . GLU A 1 89 ? 13.79100 15.52300 -3.61700 1.000 52.95557 89 GLU A C 1
ATOM 742 O O . GLU A 1 89 ? 14.83200 16.03300 -4.04100 1.000 57.55062 89 GLU A O 1
ATOM 748 N N . LEU A 1 90 ? 12.82400 15.08200 -4.41000 1.000 49.02828 90 LEU A N 1
ATOM 749 C CA . LEU A 1 90 ? 12.84200 15.33900 -5.84300 1.000 55.15444 90 LEU A CA 1
ATOM 750 C C . LEU A 1 90 ? 12.32100 16.75300 -6.01200 1.000 65.10854 90 LEU A C 1
ATOM 751 O O . LEU A 1 90 ? 11.11600 16.99800 -5.93100 1.000 66.12192 90 LEU A O 1
ATOM 756 N N . GLN A 1 91 ? 13.22100 17.70300 -6.22200 1.000 63.55389 91 GLN A N 1
ATOM 757 C CA . GLN A 1 91 ? 12.74700 19.05800 -6.43700 1.000 78.21509 91 GLN A CA 1
ATOM 758 C C . GLN A 1 91 ? 12.11700 19.13900 -7.82700 1.000 79.88404 91 GLN A C 1
ATOM 759 O O . GLN A 1 91 ? 12.53700 19.92900 -8.67500 1.000 79.46147 91 GLN A O 1
ATOM 765 N N . ASP A 1 92 ? 11.10300 18.30000 -8.04000 1.000 80.85689 92 ASP A N 1
ATOM 766 C CA . ASP A 1 92 ? 10.33700 18.15000 -9.27100 1.000 74.57733 92 ASP A CA 1
ATOM 767 C C . ASP A 1 92 ? 11.10200 18.51100 -10.51700 1.000 67.43666 92 ASP A C 1
ATOM 768 O O . ASP A 1 92 ? 10.84500 19.55000 -11.10400 1.000 88.78857 92 ASP A O 1
ATOM 773 N N . ALA A 1 101 ? 0.06300 22.55500 -3.70500 1.000 53.60283 101 ALA A N 1
ATOM 774 C CA . ALA A 1 101 ? 1.22100 22.86300 -2.84700 1.000 58.59521 101 ALA A CA 1
ATOM 775 C C . ALA A 1 101 ? 1.70700 21.61600 -2.13500 1.000 64.28937 101 ALA A C 1
ATOM 776 O O . ALA A 1 101 ? 1.10600 21.24300 -1.14200 1.000 54.45829 101 ALA A O 1
ATOM 778 N N . PHE A 1 102 ? 2.76600 20.99000 -2.63900 1.000 60.19181 102 PHE A N 1
ATOM 779 C CA . PHE A 1 102 ? 3.24600 19.74000 -2.02400 1.000 54.33088 102 PHE A CA 1
ATOM 780 C C . PHE A 1 102 ? 4.75800 19.64400 -2.12000 1.000 60.00217 102 PHE A C 1
ATOM 781 O O . PHE A 1 102 ? 5.38600 20.46000 -2.76400 1.000 65.06528 102 PHE A O 1
ATOM 789 N N . ARG A 1 103 ? 5.28900 18.65500 -1.42100 1.000 55.92756 103 ARG A N 1
ATOM 790 C CA . ARG A 1 103 ? 6.68600 18.24700 -1.50200 1.000 58.24977 103 ARG A CA 1
ATOM 791 C C . ARG A 1 103 ? 6.75100 16.76100 -1.85000 1.000 53.31503 103 ARG A C 1
ATOM 792 O O . ARG A 1 103 ? 5.96800 15.96300 -1.33100 1.000 53.10294 103 ARG A O 1
ATOM 800 N N . VAL A 1 104 ? 7.67500 16.38500 -2.72900 1.000 46.62986 104 VAL A N 1
ATOM 801 C CA . VAL A 1 104 ? 7.74400 15.02500 -3.26900 1.000 49.11353 104 VAL A CA 1
ATOM 802 C C . VAL A 1 104 ? 9.09100 14.42300 -2.90300 1.000 49.81985 104 VAL A C 1
ATOM 803 O O . VAL A 1 104 ? 10.13800 14.99500 -3.23400 1.000 49.06912 104 VAL A O 1
ATOM 807 N N . TYR A 1 105 ? 9.07000 13.25700 -2.25800 1.000 45.84289 105 TYR A N 1
ATOM 808 C CA . TYR A 1 105 ? 10.29900 12.62100 -1.80700 1.000 47.47384 105 TYR A CA 1
ATOM 809 C C . TYR A 1 105 ? 10.39400 11.18400 -2.31700 1.000 51.73576 105 TYR A C 1
ATOM 810 O O . TYR A 1 105 ? 9.40900 10.56800 -2.73600 1.000 50.44502 105 TYR A O 1
ATOM 819 N N . ALA A 1 106 ? 11.60300 10.64300 -2.25100 1.000 47.77546 106 ALA A N 1
ATOM 820 C CA . ALA A 1 106 ? 11.87100 9.26700 -2.63300 1.000 49.54611 106 ALA A CA 1
ATOM 821 C C . ALA A 1 106 ? 12.59700 8.59800 -1.48200 1.000 49.68046 106 ALA A C 1
ATOM 822 O O . ALA A 1 106 ? 13.57100 9.15400 -0.96900 1.000 53.18747 106 ALA A O 1
ATOM 824 N N . LEU A 1 107 ? 12.11700 7.43300 -1.05500 1.000 51.13759 107 LEU A N 1
ATOM 825 C CA . LEU A 1 107 ? 12.88300 6.62500 -0.10700 1.000 52.38651 107 LEU A CA 1
ATOM 826 C C . LEU A 1 107 ? 13.89000 5.80000 -0.88500 1.000 54.41945 107 LEU A C 1
ATOM 827 O O . LEU A 1 107 ? 13.51800 5.01800 -1.76900 1.000 56.60432 107 LEU A O 1
ATOM 832 N N . LEU A 1 108 ? 15.15900 5.98900 -0.57700 1.000 58.33710 108 LEU A N 1
ATOM 833 C CA . LEU A 1 108 ? 16.19000 5.29000 -1.30400 1.000 57.72953 108 LEU A CA 1
ATOM 834 C C . LEU A 1 108 ? 16.46300 3.98500 -0.57200 1.000 61.23833 108 LEU A C 1
ATOM 835 O O . LEU A 1 108 ? 16.87000 2.99800 -1.18100 1.000 77.38357 108 LEU A O 1
#

Foldseek 3Di:
DLALPVVLLVVQVVCPQPQWHAPDVVQAKTKAQDDDCPDDVDDCPNRQVVLVVNCVSVVVDDPPPDDDDSVCSVVVSVVSQVVDPQKAWPPVNITMIGRD

B-factor: mean 63.46, std 25.9, range [24.81, 171.12]

Solvent-accessible surface area: 6582 Å² total; per-residue (Å²): 177,78,174,9,51,41,16,1,57,103,18,4,124,70,58,149,8,112,25,8,86,55,96,60,133,70,60,107,20,0,28,2,28,32,66,120,50,89,156,185,56,56,57,54,101,168,30,3,26,9,4,63,21,25,4,65,83,56,41,184,21,111,76,77,137,51,163,66,58,30,165,58,10,45,38,63,0,81,74,28,2,90,78,38,137,53,17,117,47,66,159,158,88,110,81,18,4,9,4,124